Protein AF-A0A2V9MTX8-F1 (afdb_monomer_lite)

Sequence (117 aa):
MSISCVPSFGQLSEQTRNTSDISTSQTWQVPTSQNFVPHFEEANGRKVLYVDGRPFTVLAVEIPWWHLIYGRYKETENAYDKLYPAAARLGLNALKVPIKWSMIEPEKLRERRWNHI

Foldseek 3Di:
DDDDDDDDDDDDDDDDDDDPPPCPVPDDDFAFAPDQPFDWDADPNDTFTDHGRDTDDAQEDEQPPVLCDPPPNVVSVCVCVVVVVVCVVVVGDDYDDDDDPCVVQPPVNVVVVVVVD

Secondary structure (DSSP, 8-state):
---------------------------PPPPPPS--SSEEEEETTEEEEEETTEE----EEE--GGGS-TT-HHHHGGGGTTHHHHHHHTT--EEE----HHHHS-HHHHHHHHTT-

Radius of gyration: 31.93 Å; chains: 1; bounding box: 37×54×97 Å

pLDDT: mean 74.27, std 20.42, range [30.86, 98.06]

Structure (mmCIF, N/CA/C/O backbone):
data_AF-A0A2V9MTX8-F1
#
_entry.id   AF-A0A2V9MTX8-F1
#
loop_
_atom_site.group_PDB
_atom_site.id
_atom_site.type_symbol
_atom_site.label_atom_id
_atom_site.label_alt_id
_atom_site.label_comp_id
_atom_site.label_asym_id
_atom_site.label_entity_id
_atom_site.label_seq_id
_atom_site.pdbx_PDB_ins_code
_atom_site.Cartn_x
_atom_site.Cartn_y
_atom_site.Cartn_z
_atom_site.occupancy
_atom_site.B_iso_or_equiv
_atom_site.auth_seq_id
_atom_site.auth_comp_id
_atom_site.auth_asym_id
_atom_site.auth_atom_id
_atom_site.pdbx_PDB_model_num
ATOM 1 N N . MET A 1 1 ? 6.254 12.808 74.550 1.00 36.19 1 MET A N 1
ATOM 2 C CA . MET A 1 1 ? 6.874 11.588 75.112 1.00 36.19 1 MET A CA 1
ATOM 3 C C . MET A 1 1 ? 5.869 10.447 75.041 1.00 36.19 1 MET A C 1
ATOM 5 O O . MET A 1 1 ? 4.675 10.699 75.069 1.00 36.19 1 MET A O 1
ATOM 9 N N . SER A 1 2 ? 6.400 9.250 74.832 1.00 33.06 2 SER A N 1
ATOM 10 C CA . SER A 1 2 ? 5.831 8.016 74.282 1.00 33.06 2 SER A CA 1
ATOM 11 C C . SER A 1 2 ? 4.653 7.316 74.990 1.00 33.06 2 SER A C 1
A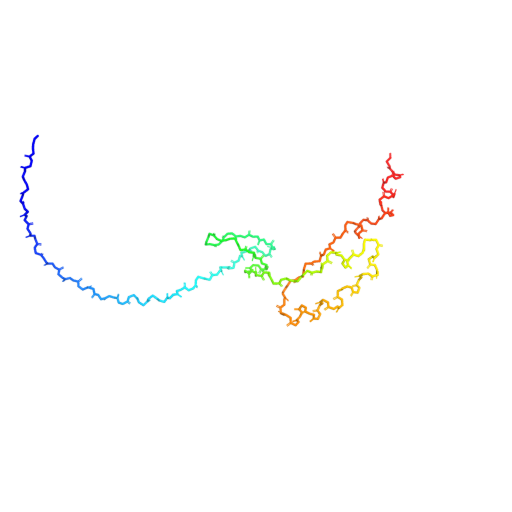TOM 13 O O . SER A 1 2 ? 4.639 7.213 76.207 1.00 33.06 2 SER A O 1
ATOM 15 N N . ILE A 1 3 ? 3.783 6.737 74.139 1.00 40.41 3 ILE A N 1
ATOM 16 C CA . ILE A 1 3 ? 3.304 5.329 74.045 1.00 40.41 3 ILE A CA 1
ATOM 17 C C . ILE A 1 3 ? 2.548 4.695 75.236 1.00 40.41 3 ILE A C 1
ATOM 19 O O . ILE A 1 3 ? 3.103 4.489 76.307 1.00 40.41 3 ILE A O 1
ATOM 23 N N . SER A 1 4 ? 1.345 4.163 74.963 1.00 30.86 4 SER A N 1
ATOM 24 C CA . SER A 1 4 ? 1.071 2.712 75.104 1.00 30.86 4 SER A CA 1
ATOM 25 C C . SER A 1 4 ? -0.226 2.272 74.412 1.00 30.86 4 SER A C 1
ATOM 27 O O . SER A 1 4 ? -1.315 2.766 74.678 1.00 30.86 4 SER A O 1
ATOM 29 N N . CYS A 1 5 ? -0.052 1.322 73.490 1.00 34.56 5 CYS A N 1
ATOM 30 C CA . CYS A 1 5 ? -1.072 0.516 72.827 1.00 34.56 5 CYS A CA 1
ATOM 31 C C . CYS A 1 5 ? -1.490 -0.662 73.717 1.00 34.56 5 CYS A C 1
ATOM 33 O O . CYS A 1 5 ? -0.608 -1.267 74.321 1.00 34.56 5 CYS A O 1
ATOM 35 N N . VAL A 1 6 ? -2.758 -1.088 73.649 1.00 39.41 6 VAL A N 1
ATOM 36 C CA . VAL A 1 6 ? -3.174 -2.505 73.769 1.00 39.41 6 VAL A CA 1
ATOM 37 C C . VAL A 1 6 ? -4.419 -2.727 72.878 1.00 39.41 6 VAL A C 1
ATOM 39 O O . VAL A 1 6 ? -5.289 -1.855 72.859 1.00 39.41 6 VAL A O 1
ATOM 42 N N . PRO A 1 7 ? -4.512 -3.832 72.107 1.00 43.97 7 PRO A N 1
ATOM 43 C CA . PRO A 1 7 ? -5.541 -4.044 71.087 1.00 43.97 7 PRO A CA 1
ATOM 44 C C . PRO A 1 7 ? -6.771 -4.785 71.638 1.00 43.97 7 PRO A C 1
ATOM 46 O O . PRO A 1 7 ? -6.662 -5.566 72.580 1.00 43.97 7 PRO A O 1
ATOM 49 N N . SER A 1 8 ? -7.932 -4.613 70.999 1.00 39.66 8 SER A N 1
ATOM 50 C CA . SER A 1 8 ? -9.076 -5.516 71.171 1.00 39.66 8 SER A CA 1
ATOM 51 C C . SER A 1 8 ? -9.370 -6.203 69.838 1.00 39.66 8 SER A C 1
ATOM 53 O O . SER A 1 8 ? -9.704 -5.558 68.845 1.00 39.66 8 SER A O 1
ATOM 55 N N . PHE A 1 9 ? -9.139 -7.515 69.821 1.00 37.03 9 PHE A N 1
ATOM 56 C CA . PHE A 1 9 ? -9.388 -8.428 68.711 1.00 37.03 9 PHE A CA 1
ATOM 57 C C . PHE A 1 9 ? -10.901 -8.645 68.555 1.00 37.03 9 PHE A C 1
ATOM 59 O O . PHE A 1 9 ? -11.534 -9.235 69.428 1.00 37.03 9 PHE A O 1
ATOM 66 N N . GLY A 1 10 ? -11.469 -8.190 67.438 1.00 36.66 10 GLY A N 1
ATOM 67 C CA . GLY A 1 10 ? -12.825 -8.534 67.004 1.00 36.66 10 GLY A CA 1
ATOM 68 C C . GLY A 1 10 ? -12.811 -9.754 66.079 1.00 36.66 10 GLY A C 1
ATOM 69 O O . GLY A 1 10 ? -12.051 -9.798 65.114 1.00 36.66 10 GLY A O 1
ATOM 70 N N . GLN A 1 11 ? -13.637 -10.745 66.410 1.00 37.69 11 GLN A N 1
ATOM 71 C CA . GLN A 1 11 ? -13.796 -12.039 65.745 1.00 37.69 11 GLN A CA 1
ATOM 72 C C . GLN A 1 11 ? -14.234 -11.966 64.271 1.00 37.69 11 GLN A C 1
ATOM 74 O O . GLN A 1 11 ? -15.204 -11.303 63.920 1.00 37.69 11 GLN A O 1
ATOM 79 N N . LEU A 1 12 ? -13.513 -12.746 63.458 1.00 37.69 12 LEU A N 1
ATOM 80 C CA . LEU A 1 12 ? -13.952 -13.626 62.364 1.00 37.69 12 LEU A CA 1
ATOM 81 C C . LEU A 1 12 ? -15.397 -13.476 61.848 1.00 37.69 12 LEU A C 1
ATOM 83 O O . LEU A 1 12 ? -16.352 -13.910 62.488 1.00 37.69 12 LEU A O 1
ATOM 87 N N . SER A 1 13 ? -15.510 -13.048 60.590 1.00 43.16 13 SER A N 1
ATOM 88 C CA . SER A 1 13 ? -16.499 -13.596 59.657 1.00 43.16 13 SER A CA 1
ATOM 89 C C . SER A 1 13 ? -15.774 -14.059 58.393 1.00 43.16 13 SER A C 1
ATOM 91 O O . SER A 1 13 ? -15.306 -13.270 57.575 1.00 43.16 13 SER A O 1
ATOM 93 N N . GLU A 1 14 ? -15.621 -15.377 58.276 1.00 45.81 14 GLU A N 1
ATOM 94 C CA . GLU A 1 14 ? -15.353 -16.047 57.010 1.00 45.81 14 GLU A CA 1
ATOM 95 C C . GLU A 1 14 ? -16.595 -15.912 56.128 1.00 45.81 14 GLU A C 1
ATOM 97 O O . GLU A 1 14 ? -17.663 -16.420 56.464 1.00 45.81 14 GLU A O 1
ATOM 102 N N . GLN A 1 15 ? -16.456 -15.259 54.976 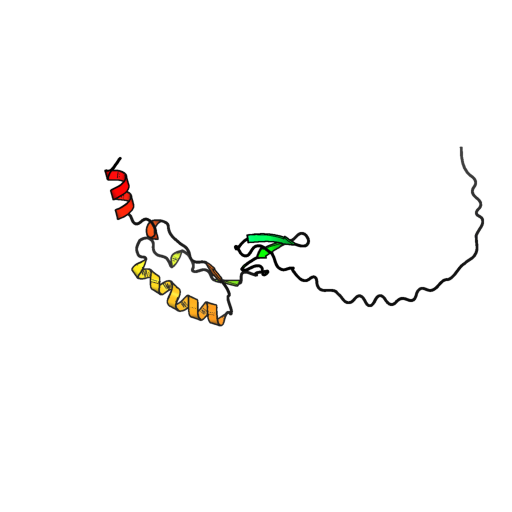1.00 37.66 15 GLN A N 1
ATOM 103 C CA . GLN A 1 15 ? -17.426 -15.392 53.896 1.00 37.66 15 GLN A CA 1
ATOM 104 C C . GLN A 1 15 ? -16.696 -15.501 52.555 1.00 37.66 15 GLN A C 1
ATOM 106 O O . GLN A 1 15 ? -16.292 -14.526 51.931 1.00 37.66 15 GLN A O 1
ATOM 111 N N . THR A 1 16 ? -16.491 -16.766 52.176 1.00 38.25 16 THR A N 1
ATOM 112 C CA . THR A 1 16 ? -16.510 -17.289 50.803 1.00 38.25 16 THR A CA 1
ATOM 113 C C . THR A 1 16 ? -15.725 -16.505 49.747 1.00 38.25 16 THR A C 1
ATOM 115 O O . THR A 1 16 ? -16.286 -15.783 48.926 1.00 38.25 16 THR A O 1
ATOM 118 N N . ARG A 1 17 ? -14.422 -16.808 49.653 1.00 46.75 17 ARG A N 1
ATOM 119 C CA . ARG A 1 17 ? -13.771 -16.941 48.340 1.00 46.75 17 ARG A CA 1
ATOM 120 C C . ARG A 1 17 ? -14.468 -18.080 47.606 1.00 46.75 17 ARG A C 1
ATOM 122 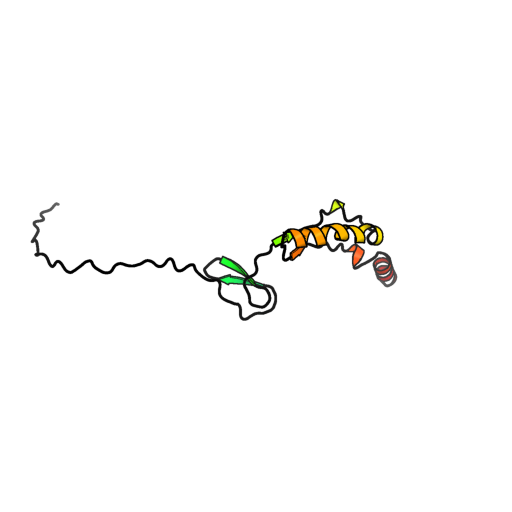O O . ARG A 1 17 ? -14.307 -19.217 48.026 1.00 46.75 17 ARG A O 1
ATOM 129 N N . ASN A 1 18 ? -15.241 -17.769 46.573 1.00 49.97 18 ASN A N 1
ATOM 130 C CA . ASN A 1 18 ? -15.517 -18.658 45.444 1.00 49.97 18 ASN A CA 1
ATOM 131 C C . ASN A 1 18 ? -16.270 -17.877 44.366 1.00 49.97 18 ASN A C 1
ATOM 133 O O . ASN A 1 18 ? -17.486 -17.977 44.249 1.00 49.97 18 ASN A O 1
ATOM 137 N N . THR A 1 19 ? -15.516 -17.170 43.532 1.00 47.47 19 THR A N 1
ATOM 138 C CA . THR A 1 19 ? -15.862 -17.107 42.116 1.00 47.47 19 THR A CA 1
ATOM 139 C C . THR A 1 19 ? -14.561 -17.283 41.364 1.00 47.47 19 THR A C 1
ATOM 141 O O . THR A 1 19 ? -13.650 -16.464 41.445 1.00 47.47 19 THR A O 1
ATOM 144 N N . SER A 1 20 ? -14.443 -18.430 40.715 1.00 52.66 20 SER A N 1
ATOM 145 C CA . SER A 1 20 ? -13.497 -18.676 39.645 1.00 52.66 20 SER A CA 1
ATOM 146 C C . SER A 1 20 ? -13.686 -17.598 38.580 1.00 52.66 20 SER A C 1
ATOM 148 O O . SER A 1 20 ? -14.557 -17.733 37.720 1.00 52.66 20 SER A O 1
ATOM 150 N N . ASP A 1 21 ? -12.888 -16.533 38.650 1.00 49.22 21 ASP A N 1
ATOM 151 C CA . ASP A 1 21 ? -12.641 -15.660 37.509 1.00 49.22 21 ASP A CA 1
ATOM 152 C C . ASP A 1 21 ? -11.914 -16.509 36.469 1.00 49.22 21 ASP A C 1
ATOM 154 O O . ASP A 1 21 ? -10.687 -16.620 36.432 1.00 49.22 21 ASP A O 1
ATOM 158 N N . ILE A 1 22 ? -12.709 -17.184 35.643 1.00 56.88 22 ILE A N 1
ATOM 159 C CA . ILE A 1 22 ? -12.271 -17.683 34.353 1.00 56.88 22 ILE A CA 1
ATOM 160 C C . ILE A 1 22 ? -11.927 -16.418 33.572 1.00 56.88 22 ILE A C 1
ATOM 162 O O . ILE A 1 22 ? -12.790 -15.808 32.943 1.00 56.88 22 ILE A O 1
ATOM 166 N N . SER A 1 23 ? -10.671 -15.981 33.673 1.00 58.28 23 SER A N 1
ATOM 167 C CA . SER A 1 23 ? -10.131 -14.917 32.843 1.00 58.28 23 SER A CA 1
ATOM 168 C C . SER A 1 23 ? -10.056 -15.456 31.419 1.00 58.28 23 SER A C 1
ATOM 170 O O . SER A 1 23 ? -9.038 -15.939 30.929 1.00 58.28 23 SER A O 1
ATOM 172 N N . THR A 1 24 ? -11.191 -15.415 30.725 1.00 59.97 24 THR A N 1
ATOM 173 C CA . THR A 1 24 ? -11.181 -15.442 29.273 1.00 59.97 24 THR A CA 1
ATOM 174 C C . THR A 1 24 ? -10.293 -14.277 28.873 1.00 59.97 24 THR A C 1
ATOM 176 O O . THR A 1 24 ? -10.657 -13.124 29.116 1.00 59.97 24 THR A O 1
ATOM 179 N N . SER A 1 25 ? -9.098 -14.559 28.358 1.00 60.91 25 SER A N 1
ATOM 180 C CA . SER A 1 25 ? -8.206 -13.540 27.825 1.00 60.91 25 SER A CA 1
ATOM 181 C C . SER A 1 25 ? -8.910 -12.896 26.631 1.00 60.91 25 SER A C 1
ATOM 183 O O . SER A 1 25 ? -8.801 -13.334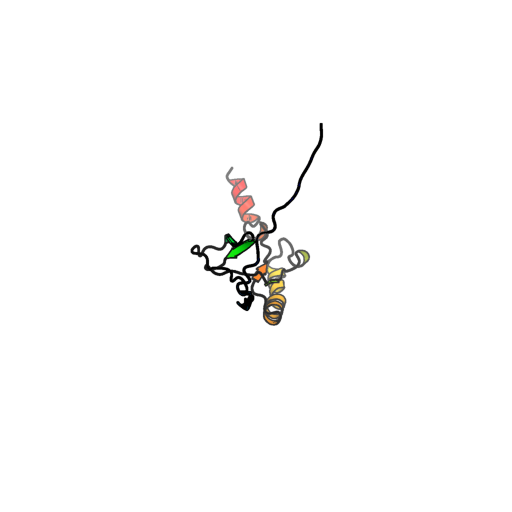 25.486 1.00 60.91 25 SER A O 1
ATOM 185 N N . GLN A 1 26 ? -9.725 -11.877 26.907 1.00 71.75 26 GLN A N 1
ATOM 186 C CA . GLN A 1 26 ? -10.380 -11.093 25.877 1.00 71.75 26 GLN A CA 1
ATOM 187 C C . GLN A 1 26 ? -9.275 -10.374 25.114 1.00 71.75 26 GLN A C 1
ATOM 189 O O . GLN A 1 26 ? -8.723 -9.366 25.553 1.00 71.75 26 GLN A O 1
ATOM 194 N N . THR A 1 27 ? -8.900 -10.958 23.980 1.00 84.00 27 THR A N 1
ATOM 195 C CA . THR A 1 27 ? -7.952 -10.353 23.057 1.00 84.00 27 THR A CA 1
ATOM 196 C C . THR A 1 27 ? -8.624 -9.107 22.505 1.00 84.00 27 THR A C 1
ATOM 198 O O . THR A 1 27 ? -9.628 -9.209 21.798 1.00 84.00 27 THR A O 1
ATOM 201 N N . TRP A 1 28 ? -8.103 -7.938 22.877 1.00 86.38 28 TRP A N 1
ATOM 202 C CA . TRP A 1 28 ? -8.618 -6.652 22.419 1.00 86.38 28 TRP A CA 1
ATOM 203 C C . TRP A 1 28 ? -8.699 -6.623 20.888 1.00 86.38 28 TRP A C 1
ATOM 205 O O . TRP A 1 28 ? -7.721 -6.930 20.203 1.00 86.38 28 TRP A O 1
ATOM 215 N N . GLN A 1 29 ? -9.871 -6.258 20.369 1.00 90.00 29 GLN A N 1
ATOM 216 C CA . GLN A 1 29 ? -10.126 -6.117 18.939 1.00 90.00 29 GLN A CA 1
ATOM 217 C C . GLN A 1 29 ? -10.053 -4.643 18.556 1.00 90.00 29 GLN A C 1
ATOM 219 O O . GLN A 1 29 ? -10.634 -3.790 19.230 1.00 90.00 29 GLN A O 1
ATOM 224 N N . VAL A 1 30 ? -9.349 -4.347 17.465 1.00 92.19 30 VAL A N 1
ATOM 225 C CA . VAL A 1 30 ? -9.267 -2.984 16.937 1.00 92.19 30 VAL A CA 1
ATOM 226 C C . VAL A 1 30 ? -10.638 -2.616 16.344 1.00 92.19 30 VAL A C 1
ATOM 228 O O . VAL A 1 30 ? -11.134 -3.369 15.501 1.00 92.19 30 VAL A O 1
ATOM 231 N N . PRO A 1 31 ? -11.273 -1.507 16.767 1.00 93.12 31 PRO A N 1
ATOM 232 C CA . PRO A 1 31 ? -12.560 -1.083 16.218 1.00 93.12 31 PRO A CA 1
ATOM 233 C C . PRO A 1 31 ? -12.431 -0.658 14.748 1.00 93.12 31 PRO A C 1
ATOM 235 O O . PRO A 1 31 ? -11.332 -0.471 14.240 1.00 93.12 31 PRO A O 1
ATOM 238 N N . THR A 1 32 ? -13.554 -0.500 14.050 1.00 96.06 32 THR A N 1
ATOM 239 C CA . THR A 1 32 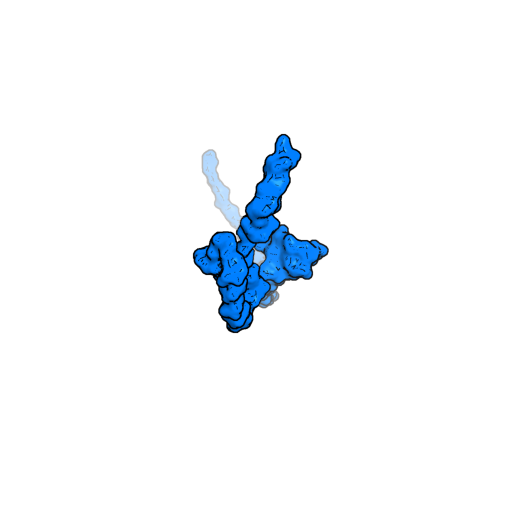? -13.603 0.120 12.714 1.00 96.06 32 THR A CA 1
ATOM 240 C C . THR A 1 32 ? -13.733 1.637 12.831 1.00 96.06 32 THR A C 1
ATOM 242 O O . THR A 1 32 ? -14.466 2.116 13.697 1.00 96.06 32 THR A O 1
ATOM 245 N N . SER A 1 33 ? -13.093 2.386 11.935 1.00 96.00 33 SER A N 1
ATOM 246 C CA . SER A 1 33 ? -13.220 3.845 11.863 1.00 96.00 33 SER A CA 1
ATOM 247 C C . SER A 1 33 ? -14.442 4.259 11.034 1.00 96.00 33 SER A C 1
ATOM 249 O O . SER A 1 33 ? -14.836 3.565 10.097 1.00 96.00 33 SER A O 1
ATOM 251 N N . GLN A 1 34 ? -15.040 5.408 11.368 1.00 96.00 34 GLN A N 1
ATOM 252 C CA . GLN A 1 34 ? -16.116 6.025 10.574 1.00 96.00 34 GLN A CA 1
ATOM 253 C C . GLN A 1 34 ? -15.578 6.807 9.364 1.00 96.00 34 GLN A C 1
ATOM 255 O O . GLN A 1 34 ? -16.338 7.143 8.457 1.00 96.00 34 GLN A O 1
ATOM 260 N N . ASN A 1 35 ? -14.277 7.113 9.343 1.00 95.69 35 ASN A N 1
ATOM 261 C CA . ASN A 1 35 ? -13.631 7.801 8.234 1.00 95.69 35 ASN A CA 1
ATOM 262 C C . ASN A 1 35 ? -13.043 6.782 7.243 1.00 95.69 35 ASN A C 1
ATOM 264 O O . ASN A 1 35 ? -12.208 5.950 7.598 1.00 95.69 35 ASN A O 1
ATOM 268 N N . PHE A 1 36 ? -13.476 6.866 5.985 1.00 96.06 36 PHE A N 1
ATOM 269 C CA . PHE A 1 36 ? -13.049 5.960 4.915 1.00 96.06 36 PHE A CA 1
ATOM 270 C C . PHE A 1 36 ? -11.772 6.415 4.192 1.00 96.06 36 PHE A C 1
ATOM 272 O O . PHE A 1 36 ? -11.139 5.608 3.516 1.00 96.06 36 PHE A O 1
ATOM 279 N N . VAL A 1 37 ? -11.357 7.677 4.340 1.00 97.69 37 VAL A N 1
ATOM 280 C CA . VAL A 1 37 ? -10.091 8.169 3.772 1.00 97.69 37 VAL A CA 1
ATOM 281 C C . VAL A 1 37 ? -8.923 7.538 4.537 1.00 97.69 37 VAL A C 1
ATOM 283 O O . VAL A 1 37 ? -8.987 7.503 5.763 1.00 97.69 37 VAL A O 1
ATOM 286 N N . PRO A 1 38 ? -7.839 7.076 3.884 1.00 97.75 38 PRO A N 1
ATOM 287 C CA . PRO A 1 38 ? -6.686 6.534 4.595 1.00 97.75 38 PRO A CA 1
ATOM 288 C C . PRO A 1 38 ? -6.097 7.528 5.602 1.00 97.75 38 PRO A C 1
ATOM 290 O O . PRO A 1 38 ? -5.717 8.642 5.239 1.00 97.75 38 PRO A O 1
ATOM 293 N N . HIS A 1 39 ? -6.023 7.134 6.872 1.00 97.75 39 HIS A N 1
ATOM 294 C CA . HIS A 1 39 ? -5.557 8.004 7.951 1.00 97.75 39 HIS A CA 1
ATOM 295 C C . HIS A 1 39 ? -5.029 7.204 9.143 1.00 97.75 39 HIS A C 1
ATOM 297 O O . HIS A 1 39 ? -5.254 6.001 9.266 1.00 97.75 39 HIS A O 1
ATOM 303 N N . PHE A 1 40 ? -4.321 7.895 10.034 1.00 97.62 40 PHE A N 1
ATOM 304 C CA . PHE A 1 40 ? -3.965 7.349 11.336 1.00 97.62 40 PHE A CA 1
ATOM 305 C C . PHE A 1 40 ? -4.944 7.842 12.397 1.00 97.62 40 PHE A C 1
ATOM 307 O O . PHE A 1 40 ? -5.204 9.041 12.477 1.00 97.62 40 PHE A O 1
ATOM 314 N N . GLU A 1 41 ? -5.406 6.934 13.247 1.00 96.56 41 GLU A N 1
ATOM 315 C CA . GLU A 1 41 ? -6.272 7.222 14.392 1.00 96.56 41 GLU A CA 1
ATOM 316 C C . GLU A 1 41 ? -5.707 6.527 15.640 1.00 96.56 41 GLU A C 1
ATOM 318 O O . GLU A 1 41 ? -5.007 5.513 15.544 1.00 96.56 41 GLU A O 1
ATOM 323 N N . GLU A 1 42 ? -5.952 7.100 16.817 1.00 96.19 42 GLU A N 1
ATOM 324 C CA . GLU A 1 42 ? -5.542 6.504 18.085 1.00 96.19 42 GLU A CA 1
ATOM 325 C C . GLU A 1 42 ? -6.648 5.595 18.635 1.00 96.19 42 GLU A C 1
ATOM 327 O O . GLU A 1 42 ? -7.770 6.034 18.863 1.00 96.19 42 GLU A O 1
ATOM 332 N N . ALA A 1 43 ? -6.326 4.324 18.876 1.00 93.19 43 ALA A N 1
ATOM 333 C CA . ALA A 1 43 ? -7.231 3.346 19.467 1.00 93.19 43 ALA A CA 1
ATOM 334 C C . ALA A 1 43 ? -6.508 2.598 20.591 1.00 93.19 43 ALA A C 1
ATOM 336 O O . ALA A 1 43 ? -5.474 1.969 20.361 1.00 93.19 43 ALA A O 1
ATOM 337 N N . ASN A 1 44 ? -7.047 2.666 21.814 1.00 92.31 44 ASN A N 1
ATOM 338 C CA . ASN A 1 44 ? -6.457 2.036 23.004 1.00 92.31 44 ASN A CA 1
ATOM 339 C C . ASN A 1 44 ? -4.978 2.439 23.234 1.00 92.31 44 ASN A C 1
ATOM 341 O O . ASN A 1 44 ? -4.116 1.589 23.466 1.00 92.31 44 ASN A O 1
ATOM 345 N N . GLY A 1 45 ? -4.668 3.734 23.081 1.00 94.38 45 GLY A N 1
ATOM 346 C CA . GLY A 1 45 ? -3.313 4.280 23.238 1.00 94.38 45 GLY A CA 1
ATOM 347 C C . GLY A 1 45 ? -2.327 3.899 22.126 1.00 94.38 45 GLY A C 1
ATOM 348 O O . GLY A 1 45 ? -1.117 4.052 22.291 1.00 94.38 45 GLY A O 1
ATOM 349 N N . ARG A 1 46 ? -2.807 3.340 21.005 1.00 94.38 46 ARG A N 1
ATOM 350 C CA . ARG A 1 46 ? -1.982 2.921 19.862 1.00 94.38 46 ARG A CA 1
ATOM 351 C C . ARG A 1 46 ? -2.390 3.665 18.605 1.00 94.38 46 ARG A C 1
ATOM 353 O O . ARG A 1 46 ? -3.574 3.812 18.325 1.00 94.38 46 ARG A O 1
ATOM 360 N N . LYS A 1 47 ? -1.404 4.055 17.799 1.00 96.62 47 LYS A N 1
ATOM 361 C CA . LYS A 1 47 ? -1.637 4.645 16.479 1.00 96.62 47 LYS A CA 1
ATOM 362 C C . LYS A 1 47 ? -1.892 3.538 15.456 1.00 96.62 47 LYS A C 1
ATOM 364 O O . LYS A 1 47 ? -1.014 2.710 15.218 1.00 96.62 47 LYS A O 1
ATOM 369 N N . VAL A 1 48 ? -3.078 3.525 14.860 1.00 97.38 48 VAL A N 1
ATOM 370 C CA . VAL A 1 48 ? -3.524 2.517 13.890 1.00 97.38 48 VAL A CA 1
ATOM 371 C C . VAL A 1 48 ? -3.735 3.188 12.537 1.00 97.38 48 VAL A C 1
ATOM 373 O O . VAL A 1 48 ? -4.334 4.258 12.465 1.00 97.38 48 VAL A O 1
ATOM 376 N N . LEU A 1 49 ? -3.227 2.571 11.467 1.00 97.88 49 LEU A N 1
ATOM 377 C CA . LEU A 1 49 ? -3.548 2.970 10.098 1.00 97.88 49 LEU A CA 1
ATOM 378 C C . LEU A 1 49 ? -4.894 2.358 9.708 1.00 97.88 49 LEU A C 1
ATOM 380 O O . LEU A 1 49 ? -5.048 1.139 9.764 1.00 97.88 49 LEU A O 1
ATOM 384 N N . TYR A 1 50 ? -5.833 3.193 9.283 1.00 98.06 50 TYR A N 1
ATOM 385 C CA . TYR A 1 50 ? -7.107 2.767 8.722 1.00 98.06 50 TYR A CA 1
ATOM 386 C C . TYR A 1 50 ? -7.114 2.957 7.208 1.00 98.06 50 TYR A C 1
ATOM 388 O O . TYR A 1 50 ? -6.671 3.990 6.706 1.00 98.06 50 TYR A O 1
ATOM 396 N N . VAL A 1 51 ? -7.636 1.962 6.492 1.00 97.56 51 VAL A N 1
ATOM 397 C CA . VAL A 1 51 ? -7.919 1.999 5.050 1.00 97.56 51 VAL A CA 1
ATOM 398 C C . VAL A 1 51 ? -9.340 1.474 4.868 1.00 97.56 51 VAL A C 1
ATOM 400 O O . VAL A 1 51 ? -9.677 0.421 5.410 1.00 97.56 51 VAL A O 1
ATOM 403 N N . ASP A 1 52 ? -10.196 2.238 4.185 1.00 97.19 52 ASP A N 1
ATOM 404 C CA . ASP A 1 52 ? -11.621 1.922 4.003 1.00 97.19 52 ASP A CA 1
ATOM 405 C C . ASP A 1 52 ? -12.360 1.632 5.328 1.00 97.19 52 ASP A C 1
ATOM 407 O O . ASP A 1 52 ? -13.179 0.716 5.434 1.00 97.19 52 ASP A O 1
ATOM 411 N N . GLY A 1 53 ? -12.033 2.393 6.380 1.00 97.00 53 GLY A N 1
ATOM 412 C CA . GLY A 1 53 ? -12.628 2.254 7.716 1.00 97.00 53 GLY A CA 1
ATOM 413 C C . GLY A 1 53 ? -12.168 1.019 8.505 1.00 97.00 53 GLY A C 1
ATOM 414 O O . GLY A 1 53 ? -12.635 0.791 9.622 1.00 97.00 53 GLY A O 1
ATOM 415 N N . ARG A 1 54 ? -11.238 0.213 7.977 1.00 97.19 54 ARG A N 1
ATOM 416 C CA . ARG A 1 54 ? -10.726 -1.003 8.632 1.00 97.19 54 ARG A CA 1
ATOM 417 C C . ARG A 1 54 ? -9.264 -0.842 9.049 1.00 97.19 54 ARG A C 1
ATOM 419 O O . ARG A 1 54 ? -8.508 -0.185 8.333 1.00 97.19 54 ARG A O 1
ATOM 426 N N . PRO A 1 55 ? -8.844 -1.447 10.173 1.00 96.94 55 PRO A N 1
ATOM 427 C CA . PRO A 1 55 ? -7.439 -1.458 10.555 1.00 96.94 55 PRO A CA 1
ATOM 428 C C . PRO A 1 55 ? -6.611 -2.169 9.479 1.00 96.94 55 PRO A C 1
ATOM 430 O O . PRO A 1 55 ? -6.953 -3.269 9.042 1.00 96.94 55 PRO A O 1
ATOM 433 N N . PHE A 1 56 ? -5.519 -1.539 9.057 1.00 96.88 56 PHE A N 1
ATOM 434 C CA . PHE A 1 56 ? -4.674 -2.003 7.964 1.00 96.88 56 PHE A CA 1
ATOM 435 C C . PHE A 1 56 ? -3.220 -2.126 8.419 1.00 96.88 56 PHE A C 1
ATOM 437 O O . PHE A 1 56 ? -2.597 -1.164 8.870 1.00 96.88 56 PHE A O 1
ATOM 444 N N . THR A 1 57 ? -2.650 -3.320 8.269 1.00 95.88 57 THR A N 1
ATOM 445 C CA . THR A 1 57 ? -1.216 -3.552 8.461 1.00 95.88 57 THR A CA 1
ATOM 446 C C . THR A 1 57 ? -0.527 -3.554 7.109 1.00 95.88 57 THR A C 1
ATOM 448 O O . THR A 1 57 ? -0.876 -4.345 6.237 1.00 95.88 57 THR A O 1
ATOM 451 N N . VAL A 1 58 ? 0.466 -2.685 6.937 1.00 96.50 58 VAL A N 1
ATOM 452 C CA . VAL A 1 58 ? 1.216 -2.578 5.684 1.00 96.50 58 VAL A CA 1
ATOM 453 C C . VAL A 1 58 ? 2.232 -3.716 5.592 1.00 96.50 58 VAL A C 1
ATOM 455 O O . VAL A 1 58 ? 3.202 -3.753 6.347 1.00 96.50 58 VAL A O 1
ATOM 458 N N . LEU A 1 59 ? 2.031 -4.613 4.631 1.00 96.06 59 LEU A N 1
ATOM 459 C CA . LEU A 1 59 ? 2.990 -5.629 4.209 1.00 96.06 59 LEU A CA 1
ATOM 460 C C . LEU A 1 59 ? 3.476 -5.235 2.816 1.00 96.06 59 LEU A C 1
ATOM 462 O O . LEU A 1 59 ? 2.863 -5.596 1.810 1.00 96.06 59 LEU A O 1
ATOM 466 N N . ALA A 1 60 ? 4.534 -4.424 2.768 1.00 92.69 60 ALA A N 1
ATOM 467 C CA . ALA A 1 60 ? 5.004 -3.807 1.535 1.00 92.69 60 ALA A CA 1
ATOM 468 C C . ALA A 1 60 ? 6.318 -4.393 1.017 1.00 92.69 60 ALA A C 1
ATOM 470 O O . ALA A 1 60 ? 7.186 -4.797 1.788 1.00 92.69 60 ALA A O 1
ATOM 471 N N . VAL A 1 61 ? 6.485 -4.340 -0.306 1.00 90.75 61 VAL A N 1
ATOM 472 C CA . VAL A 1 61 ? 7.795 -4.419 -0.965 1.00 90.75 61 VAL A CA 1
ATOM 473 C C . VAL A 1 61 ? 8.172 -3.055 -1.533 1.00 90.75 61 VAL A C 1
ATOM 475 O O . VAL A 1 61 ? 7.311 -2.233 -1.854 1.00 90.75 61 VAL A O 1
ATOM 478 N N . GLU A 1 62 ? 9.470 -2.815 -1.659 1.00 86.75 62 GLU A N 1
ATOM 479 C CA . GLU A 1 62 ? 10.043 -1.622 -2.270 1.00 86.75 62 GLU A CA 1
ATOM 480 C C . GLU A 1 62 ? 11.018 -2.032 -3.379 1.00 86.75 62 GLU A C 1
ATOM 482 O O . GLU A 1 62 ? 11.812 -2.959 -3.202 1.00 86.75 62 GLU A O 1
ATOM 487 N N . ILE A 1 63 ? 10.973 -1.334 -4.520 1.00 79.62 63 ILE A N 1
ATOM 488 C CA . ILE A 1 63 ? 12.049 -1.426 -5.512 1.00 79.62 63 ILE A CA 1
ATOM 489 C C . ILE A 1 63 ? 13.223 -0.587 -5.016 1.00 79.62 63 ILE A C 1
ATOM 491 O O . ILE A 1 63 ? 13.041 0.603 -4.741 1.00 79.62 63 ILE A O 1
ATOM 495 N N . PRO A 1 64 ? 14.443 -1.142 -4.972 1.00 73.62 64 PRO A N 1
ATOM 496 C CA . PRO A 1 64 ? 15.594 -0.353 -4.595 1.00 73.62 64 PRO A CA 1
ATOM 497 C C . PRO A 1 64 ? 15.846 0.783 -5.592 1.00 73.62 64 PRO A C 1
ATOM 499 O O . PRO A 1 64 ? 15.863 0.578 -6.807 1.00 73.62 64 PRO A O 1
ATOM 502 N N . TRP A 1 65 ? 16.100 1.984 -5.072 1.00 67.31 65 TRP A N 1
ATOM 503 C CA . TRP A 1 65 ? 16.220 3.223 -5.850 1.00 67.31 65 TRP A CA 1
ATOM 504 C C . TRP A 1 65 ? 17.215 3.158 -7.021 1.00 67.31 65 TRP A C 1
ATOM 506 O O . TRP A 1 65 ? 16.990 3.793 -8.053 1.00 67.31 65 TRP A O 1
ATOM 516 N N . TRP A 1 66 ? 18.293 2.377 -6.898 1.00 67.81 66 TRP A N 1
ATOM 517 C CA . TRP A 1 66 ? 19.307 2.224 -7.949 1.00 67.81 66 TRP A CA 1
ATOM 518 C C . TRP A 1 66 ? 18.801 1.498 -9.205 1.00 67.81 66 TRP A C 1
ATOM 520 O O . TRP A 1 66 ? 19.403 1.644 -10.264 1.00 67.81 66 TRP A O 1
ATOM 530 N N . HIS A 1 67 ? 17.684 0.766 -9.127 1.00 67.19 67 HIS A N 1
ATOM 531 C CA . HIS A 1 67 ? 17.046 0.155 -10.301 1.00 67.19 67 HIS A CA 1
ATOM 532 C C . HIS A 1 67 ? 16.219 1.151 -11.128 1.00 67.19 67 HIS A C 1
ATOM 534 O O . HIS A 1 67 ? 15.804 0.829 -12.239 1.00 67.19 67 HIS A O 1
ATOM 540 N N . LEU A 1 68 ? 16.000 2.368 -10.620 1.00 68.88 68 LEU A N 1
ATOM 541 C CA . LEU A 1 68 ? 15.284 3.428 -11.320 1.00 68.88 68 LEU A CA 1
ATOM 542 C C . LEU A 1 68 ? 16.302 4.441 -11.852 1.00 68.88 68 LEU A C 1
ATOM 544 O O . LEU A 1 68 ? 16.742 5.340 -11.136 1.00 68.88 68 LEU A O 1
ATOM 548 N N . ILE A 1 69 ? 16.697 4.314 -13.115 1.00 65.19 69 ILE A N 1
ATOM 549 C CA . ILE A 1 69 ? 17.647 5.224 -13.770 1.00 65.19 69 ILE A CA 1
ATOM 550 C C . ILE A 1 69 ? 16.967 6.574 -14.043 1.00 65.19 69 ILE A C 1
ATOM 552 O O . ILE A 1 69 ? 15.895 6.654 -14.641 1.00 65.19 69 ILE A O 1
ATOM 556 N N . TYR A 1 70 ? 17.587 7.662 -13.581 1.00 59.69 70 TYR A N 1
ATOM 557 C CA . TYR A 1 70 ? 17.076 9.023 -13.766 1.00 59.69 70 TYR A CA 1
ATOM 558 C C . TYR A 1 70 ? 17.016 9.402 -15.256 1.00 59.69 70 TYR A C 1
ATOM 560 O O . TYR A 1 70 ? 17.982 9.200 -15.986 1.00 59.69 70 TYR A O 1
ATOM 568 N N . GLY A 1 71 ? 15.877 9.936 -15.711 1.00 60.06 71 GLY A N 1
ATOM 569 C CA . GLY A 1 71 ? 15.682 10.381 -17.100 1.00 60.06 71 GLY A CA 1
ATOM 570 C C . GLY A 1 71 ? 15.504 9.259 -18.135 1.00 60.06 71 GLY A C 1
ATOM 571 O O . GLY A 1 71 ? 15.149 9.546 -19.274 1.00 60.06 71 GLY A O 1
ATOM 572 N N . ARG A 1 72 ? 15.679 7.989 -17.744 1.00 62.91 72 ARG A N 1
ATOM 573 C CA . ARG A 1 72 ? 15.534 6.790 -18.593 1.00 62.91 72 ARG A CA 1
ATOM 574 C C . ARG A 1 72 ? 14.387 5.904 -18.104 1.00 62.91 72 ARG A C 1
ATOM 576 O O . ARG A 1 72 ? 14.519 4.699 -17.907 1.00 62.91 72 ARG A O 1
ATOM 583 N N . TYR A 1 73 ? 13.233 6.522 -17.876 1.00 61.03 73 TYR A N 1
ATOM 584 C CA . TYR A 1 73 ? 12.080 5.836 -17.286 1.00 61.03 73 TYR A CA 1
ATOM 585 C C . TYR A 1 73 ? 11.487 4.765 -18.194 1.00 61.03 73 TYR A C 1
ATOM 587 O O . TYR A 1 73 ? 11.257 3.659 -17.726 1.00 61.03 73 TYR A O 1
ATOM 595 N N . LYS A 1 74 ? 11.378 5.031 -19.503 1.00 63.72 74 LYS A N 1
ATOM 596 C CA . LYS A 1 74 ? 10.971 4.011 -20.486 1.00 63.72 74 LYS A CA 1
ATOM 597 C C . LYS A 1 74 ? 11.846 2.755 -20.449 1.00 63.72 74 LYS A C 1
ATOM 599 O O . LYS A 1 74 ? 11.369 1.665 -20.715 1.00 63.72 74 LYS A O 1
ATOM 604 N N . GLU A 1 75 ? 13.126 2.900 -20.115 1.00 66.00 75 GLU A N 1
ATOM 605 C CA . GLU A 1 75 ? 14.076 1.780 -20.045 1.00 66.00 75 GLU A CA 1
ATOM 606 C C . GLU A 1 75 ? 13.956 1.001 -18.722 1.00 66.00 75 GLU A C 1
ATOM 608 O O . GLU A 1 75 ? 14.433 -0.125 -18.616 1.00 66.00 75 GLU A O 1
ATOM 613 N N . THR A 1 76 ? 13.323 1.596 -17.707 1.00 67.38 76 THR A N 1
ATOM 614 C CA . THR A 1 76 ? 13.232 1.063 -16.337 1.00 67.38 76 THR A CA 1
ATOM 615 C C . THR A 1 76 ? 11.805 0.705 -15.923 1.00 67.38 76 THR A C 1
ATOM 617 O O . THR A 1 76 ? 11.608 0.205 -14.819 1.00 67.38 76 THR A O 1
ATOM 620 N N . GLU A 1 77 ? 10.820 0.861 -16.815 1.00 66.38 77 GLU A N 1
ATOM 621 C CA . GLU A 1 77 ? 9.447 0.358 -16.637 1.00 66.38 77 GLU A CA 1
ATOM 622 C C . GLU A 1 77 ? 9.425 -1.156 -16.372 1.00 66.38 77 GLU A C 1
ATOM 624 O O . GLU A 1 77 ? 8.696 -1.621 -15.499 1.00 66.38 77 GLU A O 1
ATOM 629 N N . ASN A 1 78 ? 10.325 -1.915 -17.001 1.00 74.81 78 ASN A N 1
ATOM 630 C CA . ASN A 1 78 ? 10.430 -3.366 -16.801 1.00 74.81 78 ASN A CA 1
ATOM 631 C C . ASN A 1 78 ? 10.987 -3.755 -15.415 1.00 74.81 78 ASN A C 1
ATOM 633 O O . ASN A 1 78 ? 11.024 -4.937 -15.064 1.00 74.81 78 ASN A O 1
ATOM 637 N N . ALA A 1 79 ? 11.438 -2.793 -14.596 1.00 72.69 79 ALA A N 1
ATOM 638 C CA . ALA A 1 79 ? 11.890 -3.071 -13.230 1.00 72.69 79 ALA A CA 1
ATOM 639 C C . ALA A 1 79 ? 10.768 -3.679 -12.364 1.00 72.69 79 ALA A C 1
ATOM 641 O O . ALA A 1 79 ? 11.053 -4.399 -11.404 1.00 72.69 79 ALA A O 1
ATOM 642 N N . TYR A 1 80 ? 9.503 -3.437 -12.724 1.00 76.00 80 TYR A N 1
ATOM 643 C CA . TYR A 1 80 ? 8.335 -3.949 -12.009 1.00 76.00 80 TYR A CA 1
ATOM 644 C C . TYR A 1 80 ? 7.915 -5.367 -12.437 1.00 76.00 80 TYR A C 1
ATOM 646 O O . TYR A 1 80 ? 7.263 -6.060 -11.653 1.00 76.00 80 TYR A O 1
ATOM 654 N N . ASP A 1 81 ? 8.341 -5.852 -13.609 1.00 82.56 81 ASP A N 1
ATOM 655 C CA . ASP A 1 81 ? 7.877 -7.128 -14.187 1.00 82.56 81 ASP A CA 1
ATOM 656 C C . ASP A 1 81 ? 8.187 -8.336 -13.301 1.00 82.56 81 ASP A C 1
ATOM 658 O O . ASP A 1 81 ? 7.405 -9.280 -13.198 1.00 82.56 81 ASP A O 1
ATOM 662 N N . LYS A 1 82 ? 9.338 -8.309 -12.622 1.00 81.81 82 LYS A N 1
ATOM 663 C CA . LYS A 1 82 ? 9.737 -9.364 -11.676 1.00 81.81 82 LYS A CA 1
ATOM 664 C C . LYS A 1 82 ? 9.195 -9.128 -10.271 1.00 81.81 82 LYS A C 1
ATOM 666 O O . LYS A 1 82 ? 9.086 -10.077 -9.492 1.00 81.81 82 LYS A O 1
ATOM 671 N N . LEU A 1 83 ? 8.861 -7.880 -9.950 1.00 83.75 83 LEU A N 1
ATOM 672 C CA . LEU A 1 83 ? 8.427 -7.487 -8.621 1.00 83.75 83 LEU A CA 1
ATOM 673 C C . LEU A 1 83 ? 7.004 -7.956 -8.339 1.00 83.75 83 LEU A C 1
ATOM 675 O O . LEU A 1 83 ? 6.783 -8.579 -7.306 1.00 83.75 83 LEU A O 1
ATOM 679 N N . TYR A 1 84 ? 6.057 -7.709 -9.249 1.00 85.56 84 TYR A N 1
ATOM 680 C CA . TYR A 1 84 ? 4.659 -8.083 -9.018 1.00 85.56 84 TYR A CA 1
ATOM 681 C C . TYR A 1 84 ? 4.476 -9.591 -8.774 1.00 85.56 84 TYR A C 1
ATOM 683 O O . TYR A 1 84 ? 3.839 -9.949 -7.781 1.00 85.56 84 TYR A O 1
ATOM 691 N N . PRO A 1 85 ? 5.096 -10.501 -9.555 1.00 90.19 85 PRO A N 1
ATOM 692 C CA . PRO A 1 85 ? 5.023 -11.933 -9.269 1.00 90.19 85 PRO A CA 1
ATOM 693 C C . PRO A 1 85 ? 5.699 -12.328 -7.951 1.00 90.19 85 PRO A C 1
ATOM 695 O O . PRO A 1 85 ? 5.297 -13.297 -7.309 1.00 90.19 85 PRO A O 1
ATOM 698 N N . ALA A 1 86 ? 6.762 -11.632 -7.537 1.00 88.50 86 ALA A N 1
ATOM 699 C CA . ALA A 1 86 ? 7.397 -11.876 -6.243 1.00 88.50 86 ALA A CA 1
ATOM 700 C C . ALA A 1 86 ? 6.507 -11.404 -5.081 1.00 88.50 86 ALA A C 1
ATOM 702 O O . ALA A 1 86 ? 6.299 -12.159 -4.136 1.00 88.50 86 ALA A O 1
ATOM 703 N N . ALA A 1 87 ? 5.922 -10.210 -5.186 1.00 90.19 87 ALA A N 1
ATOM 704 C CA . ALA A 1 87 ? 5.010 -9.652 -4.194 1.00 90.19 87 ALA A CA 1
ATOM 705 C C . ALA A 1 87 ? 3.760 -10.524 -4.012 1.00 90.19 87 ALA A C 1
ATOM 707 O 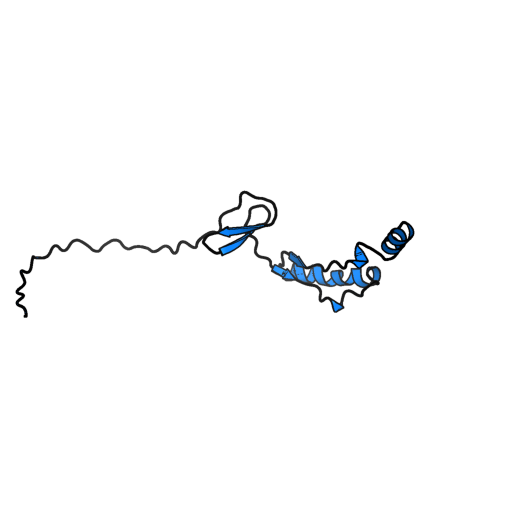O . ALA A 1 87 ? 3.377 -10.818 -2.882 1.00 90.19 87 ALA A O 1
ATOM 708 N N . ALA A 1 88 ? 3.189 -11.009 -5.120 1.00 91.88 88 ALA A N 1
ATOM 709 C CA . ALA A 1 88 ? 2.052 -11.922 -5.101 1.00 91.88 88 ALA A CA 1
ATOM 710 C C . ALA A 1 88 ? 2.390 -13.247 -4.399 1.00 91.88 88 ALA A C 1
ATOM 712 O O . ALA A 1 88 ? 1.633 -13.702 -3.547 1.00 91.88 88 ALA A O 1
ATOM 713 N N . ARG A 1 89 ? 3.558 -13.840 -4.695 1.00 93.88 89 ARG A N 1
ATOM 714 C CA . ARG A 1 89 ? 4.025 -15.073 -4.030 1.00 93.88 89 ARG A CA 1
ATOM 715 C C . ARG A 1 89 ? 4.251 -14.901 -2.528 1.00 93.88 89 ARG A C 1
ATOM 717 O O . ARG A 1 89 ? 4.086 -15.861 -1.787 1.00 93.88 89 ARG A O 1
ATOM 724 N N . LEU A 1 90 ? 4.628 -13.701 -2.091 1.00 94.00 90 LEU A N 1
ATOM 725 C CA . LEU A 1 90 ? 4.849 -13.368 -0.682 1.00 94.00 90 LEU A CA 1
ATOM 726 C C . LEU A 1 90 ? 3.569 -12.926 0.051 1.00 94.00 90 LEU A C 1
ATOM 728 O O . LEU A 1 90 ? 3.624 -12.699 1.256 1.00 94.00 90 LEU A O 1
ATOM 732 N N . GLY A 1 91 ? 2.432 -12.797 -0.643 1.00 94.62 91 GLY A N 1
ATOM 733 C CA . GLY A 1 91 ? 1.172 -12.358 -0.034 1.00 94.62 91 GLY A CA 1
ATOM 734 C C . GLY A 1 91 ? 1.196 -10.906 0.455 1.00 94.62 91 GLY A C 1
ATOM 735 O O . GLY A 1 91 ? 0.536 -10.572 1.436 1.00 94.62 91 GLY A O 1
ATOM 736 N N . LEU A 1 92 ? 1.983 -10.045 -0.196 1.00 95.12 92 LEU A N 1
ATOM 737 C CA . LEU A 1 92 ? 2.094 -8.632 0.165 1.00 95.12 92 LEU A CA 1
ATOM 738 C C . LEU A 1 92 ? 0.845 -7.856 -0.264 1.00 95.12 92 LEU A C 1
ATOM 740 O O . LEU A 1 92 ? 0.269 -8.128 -1.317 1.00 95.12 92 LEU A O 1
ATOM 744 N N . ASN A 1 93 ? 0.446 -6.871 0.540 1.00 94.56 93 ASN A N 1
ATOM 745 C CA . ASN A 1 93 ? -0.782 -6.097 0.328 1.00 94.56 93 ASN A CA 1
ATOM 746 C C . ASN A 1 93 ? -0.533 -4.651 -0.118 1.00 94.56 93 ASN A C 1
ATOM 748 O O . ASN A 1 93 ? -1.482 -3.930 -0.418 1.00 94.56 93 ASN A O 1
ATOM 752 N N . ALA A 1 94 ? 0.728 -4.221 -0.159 1.00 94.25 94 ALA A N 1
ATOM 753 C CA . ALA A 1 94 ? 1.102 -2.871 -0.542 1.00 94.25 94 ALA A CA 1
ATOM 754 C C . ALA A 1 94 ? 2.398 -2.858 -1.360 1.00 94.25 94 ALA A C 1
ATOM 756 O O . ALA A 1 94 ? 3.260 -3.731 -1.242 1.00 94.25 94 ALA A O 1
ATOM 757 N N . LEU A 1 95 ? 2.552 -1.824 -2.181 1.00 90.44 95 LEU A N 1
ATOM 758 C CA . LEU A 1 95 ? 3.765 -1.569 -2.945 1.00 90.44 95 LEU A CA 1
ATOM 759 C C . LEU A 1 95 ? 4.225 -0.137 -2.694 1.00 90.44 95 LEU A C 1
ATOM 761 O O . LEU A 1 95 ? 3.454 0.808 -2.859 1.00 90.44 95 LEU A O 1
ATOM 765 N N . LYS A 1 96 ? 5.501 0.032 -2.346 1.00 88.69 96 LYS A N 1
ATOM 766 C CA . LYS A 1 96 ? 6.134 1.347 -2.302 1.00 88.69 96 LYS A CA 1
ATOM 767 C C . LYS A 1 96 ? 6.779 1.637 -3.655 1.00 88.69 96 LYS A C 1
ATOM 769 O O . LYS A 1 96 ? 7.795 1.040 -4.011 1.00 88.69 96 LYS A O 1
ATOM 774 N N . VAL A 1 97 ? 6.174 2.562 -4.397 1.00 83.38 97 VAL A N 1
ATOM 775 C CA . VAL A 1 97 ? 6.629 2.989 -5.726 1.00 83.38 97 VAL A CA 1
ATOM 776 C C . VAL A 1 97 ? 7.310 4.354 -5.619 1.00 83.38 97 VAL A C 1
ATOM 778 O O . VAL A 1 97 ? 6.658 5.324 -5.228 1.00 83.38 97 VAL A O 1
ATOM 781 N N . PRO A 1 98 ? 8.602 4.477 -5.964 1.00 80.19 98 PRO A N 1
ATOM 782 C CA . PRO A 1 98 ? 9.260 5.775 -6.006 1.00 80.19 98 PRO A CA 1
ATOM 783 C C . PRO A 1 98 ? 8.743 6.591 -7.193 1.00 80.19 98 PRO A C 1
ATOM 785 O O . PRO A 1 98 ? 8.866 6.169 -8.342 1.00 80.19 98 PRO A O 1
ATOM 788 N N . ILE A 1 99 ? 8.224 7.788 -6.922 1.00 78.94 99 ILE A N 1
ATOM 789 C CA . ILE A 1 99 ? 7.851 8.760 -7.954 1.00 78.94 99 ILE A CA 1
ATOM 790 C C . ILE A 1 99 ? 8.900 9.866 -7.954 1.00 78.94 99 ILE A C 1
ATOM 792 O O . ILE A 1 99 ? 9.083 10.572 -6.963 1.00 78.94 99 ILE A O 1
ATOM 796 N N . LYS A 1 100 ? 9.618 10.010 -9.068 1.00 77.38 100 LYS A N 1
ATOM 797 C CA . LYS A 1 100 ? 10.645 11.043 -9.224 1.00 77.38 100 LYS A CA 1
ATOM 798 C C . LYS A 1 100 ? 10.040 12.284 -9.870 1.00 77.38 100 LYS A C 1
ATOM 800 O O . LYS A 1 100 ? 9.306 12.172 -10.846 1.00 77.38 100 LYS A O 1
ATOM 805 N N . TRP A 1 101 ? 10.412 13.471 -9.391 1.00 82.12 101 TRP A N 1
ATOM 806 C CA . TRP A 1 101 ? 9.881 14.736 -9.916 1.00 82.12 101 TRP A CA 1
ATOM 807 C C . TRP A 1 101 ? 10.077 14.887 -11.435 1.00 82.12 101 TRP A C 1
ATOM 809 O O . TRP A 1 101 ? 9.175 15.318 -12.139 1.00 82.12 101 TRP A O 1
ATOM 819 N N . SER A 1 102 ? 11.211 14.428 -11.976 1.00 72.81 102 SER A N 1
ATOM 820 C CA . SER A 1 102 ? 11.475 14.446 -13.423 1.00 72.81 102 SER A CA 1
ATOM 821 C C . SER A 1 102 ? 10.565 13.538 -14.263 1.00 72.81 102 SER A C 1
ATOM 823 O O . SER A 1 102 ? 10.546 13.690 -15.482 1.00 72.81 102 SER A O 1
ATOM 825 N N . MET A 1 103 ? 9.821 12.607 -13.648 1.00 73.44 103 MET A N 1
ATOM 826 C CA . MET A 1 103 ? 8.762 11.844 -14.325 1.00 73.44 103 MET A CA 1
ATOM 827 C C . MET A 1 103 ? 7.510 12.698 -14.533 1.00 73.44 103 MET A C 1
ATOM 829 O O . MET A 1 103 ? 6.904 12.641 -15.597 1.00 73.44 103 MET A O 1
ATOM 833 N N . ILE A 1 104 ? 7.118 13.468 -13.512 1.00 79.69 104 ILE A N 1
ATOM 834 C CA . ILE A 1 104 ? 5.878 14.255 -13.525 1.00 79.69 104 ILE A CA 1
ATOM 835 C C . ILE A 1 104 ? 6.071 15.629 -14.177 1.00 79.69 104 ILE A C 1
ATOM 837 O O . ILE A 1 104 ? 5.176 16.119 -14.858 1.00 79.69 104 ILE A O 1
ATOM 841 N N . GLU A 1 105 ? 7.253 16.226 -14.023 1.00 78.44 105 GLU A N 1
ATOM 842 C CA . GLU A 1 105 ? 7.645 17.491 -14.641 1.00 78.44 105 GLU A CA 1
ATOM 843 C C . GLU A 1 105 ? 8.919 17.280 -15.478 1.00 78.44 105 GLU A C 1
ATOM 845 O O . GLU A 1 105 ? 10.043 17.565 -15.036 1.00 78.44 105 GLU A O 1
ATOM 850 N N . PRO A 1 106 ? 8.769 16.740 -16.700 1.00 71.75 106 PRO A N 1
ATOM 851 C CA . PRO A 1 106 ? 9.871 16.626 -17.639 1.00 71.75 106 PRO A CA 1
ATOM 852 C C . PRO A 1 106 ? 10.419 18.003 -18.029 1.00 71.75 106 PRO A C 1
ATOM 854 O O . PRO A 1 106 ? 9.714 19.011 -18.061 1.00 71.75 106 PRO A O 1
ATOM 857 N N . GLU A 1 107 ? 11.694 18.031 -18.402 1.00 71.94 107 GLU A N 1
ATOM 858 C CA . GLU A 1 107 ? 12.475 19.243 -18.688 1.00 71.94 107 GLU A CA 1
ATOM 859 C C . GLU A 1 107 ? 11.819 20.186 -19.710 1.00 71.94 107 GLU A C 1
ATOM 861 O O . GLU A 1 107 ? 11.821 21.399 -19.527 1.00 71.94 107 GLU A O 1
ATOM 866 N N . LYS A 1 108 ? 11.124 19.628 -20.710 1.00 66.69 108 LYS A N 1
ATOM 867 C CA . LYS A 1 108 ? 10.364 20.391 -21.715 1.00 66.69 108 LYS A CA 1
ATOM 868 C C . LYS A 1 108 ? 9.255 21.272 -21.121 1.00 66.69 108 LYS A C 1
ATOM 870 O O . LYS A 1 108 ? 8.923 22.297 -21.711 1.00 66.69 108 LYS A O 1
ATOM 875 N N . LEU A 1 109 ? 8.656 20.880 -19.993 1.00 61.72 109 LEU A N 1
ATOM 876 C CA . LEU A 1 109 ? 7.668 21.703 -19.281 1.00 61.72 109 LEU A CA 1
ATOM 877 C C . LEU A 1 109 ? 8.353 22.781 -18.436 1.00 61.72 109 LEU A C 1
ATOM 879 O O . LEU A 1 109 ? 7.883 23.917 -18.406 1.00 61.72 109 LEU A O 1
ATOM 883 N N . ARG A 1 110 ? 9.503 22.451 -17.833 1.00 59.25 110 ARG A N 1
ATOM 884 C CA . ARG A 1 110 ? 10.331 23.393 -17.069 1.00 59.25 110 ARG A CA 1
ATOM 885 C C . ARG A 1 110 ? 10.803 24.548 -17.953 1.00 59.25 110 ARG A C 1
ATOM 887 O O . ARG A 1 110 ? 10.645 25.705 -17.591 1.00 59.25 110 ARG A O 1
ATOM 894 N N . GLU A 1 111 ? 11.309 24.244 -19.141 1.00 60.56 111 GLU A N 1
ATOM 895 C CA . GLU A 1 111 ? 11.849 25.241 -20.071 1.00 60.56 111 GLU A CA 1
ATOM 896 C C . GLU A 1 111 ? 10.761 26.163 -20.649 1.00 60.56 111 GLU A C 1
ATOM 898 O O . GLU A 1 111 ? 10.957 27.369 -20.774 1.00 60.56 111 GLU A O 1
ATOM 903 N N . ARG A 1 112 ? 9.550 25.639 -20.889 1.00 60.03 112 ARG A N 1
ATOM 904 C CA . ARG A 1 112 ? 8.391 26.462 -21.282 1.00 60.03 112 ARG A CA 1
ATOM 905 C C . ARG A 1 112 ? 7.950 27.442 -20.196 1.00 60.03 112 ARG A C 1
ATOM 907 O O . ARG A 1 112 ? 7.515 28.540 -20.535 1.00 60.03 112 ARG A O 1
ATOM 914 N N . ARG A 1 113 ? 8.064 27.056 -18.922 1.00 61.84 113 ARG A N 1
ATOM 915 C CA . ARG A 1 113 ? 7.723 27.905 -17.773 1.00 61.84 113 ARG A CA 1
ATOM 916 C C . ARG A 1 113 ? 8.698 29.071 -17.602 1.00 61.84 113 ARG A C 1
ATOM 918 O O . ARG A 1 113 ? 8.255 30.148 -17.234 1.00 61.84 113 ARG A O 1
ATOM 925 N N . TRP A 1 114 ? 9.985 28.876 -17.890 1.00 57.97 114 TRP A N 1
ATOM 926 C CA . TRP A 1 114 ? 10.998 29.935 -17.779 1.00 57.97 114 TRP A CA 1
ATOM 927 C C . TRP A 1 114 ? 11.007 30.912 -18.962 1.00 57.97 114 TRP A C 1
ATOM 929 O O . TRP A 1 114 ? 11.409 32.051 -18.784 1.00 57.97 114 TRP A O 1
ATOM 939 N N . ASN A 1 115 ? 10.500 30.519 -20.134 1.00 59.22 115 ASN A N 1
ATOM 940 C CA . ASN A 1 115 ? 10.424 31.393 -21.317 1.00 59.22 115 ASN A CA 1
ATOM 941 C C . ASN A 1 115 ? 9.208 32.352 -21.335 1.00 59.22 115 ASN A C 1
ATOM 943 O O . ASN A 1 115 ? 8.974 33.011 -22.344 1.00 59.22 115 ASN A O 1
ATOM 947 N N . HIS A 1 116 ? 8.406 32.394 -20.264 1.00 58.47 116 HIS A N 1
ATOM 948 C CA . HIS A 1 116 ? 7.212 33.251 -20.133 1.00 58.47 116 HIS A CA 1
ATOM 949 C C . HIS A 1 116 ? 7.234 34.111 -18.851 1.00 58.47 116 HIS A C 1
ATOM 951 O O . HIS A 1 116 ? 6.186 34.594 -18.418 1.00 58.47 116 HIS A O 1
ATOM 957 N N . ILE A 1 117 ? 8.412 34.277 -18.240 1.00 53.25 117 ILE A N 1
ATOM 958 C CA . ILE A 1 117 ? 8.700 35.189 -17.120 1.00 53.25 117 ILE A CA 1
ATOM 959 C C . ILE A 1 117 ? 9.777 36.157 -17.605 1.00 53.25 117 ILE A C 1
ATOM 961 O O . ILE A 1 117 ? 9.667 37.359 -17.286 1.00 53.25 117 ILE A O 1
#